Protein AF-A0A5B9YHK5-F1 (afdb_monomer_lite)

Secondary structure (DSSP, 8-state):
--HHHHHHHHHHHHHHHHHHHHTT-HHHHHHHHHHHHHHHHHHHHHHHH-TTS-GGGTHHHHHHHHHHHHHHHHHHHHHHHHHHHHHHHHHHHHHHHHHHS-TTSSTTSS----------

Radius of gyration: 30.0 Å; chains: 1; bounding box: 66×20×100 Å

Structure (mmCIF, N/CA/C/O backbone):
data_AF-A0A5B9YHK5-F1
#
_entry.id   AF-A0A5B9YHK5-F1
#
loop_
_atom_site.group_PDB
_atom_site.id
_atom_site.type_symbol
_atom_site.label_atom_id
_atom_site.label_alt_id
_atom_site.label_comp_id
_atom_site.label_asym_id
_atom_site.label_entity_id
_atom_site.label_seq_id
_atom_site.pdbx_PDB_ins_code
_atom_site.Cartn_x
_atom_site.Cartn_y
_atom_site.Cartn_z
_atom_site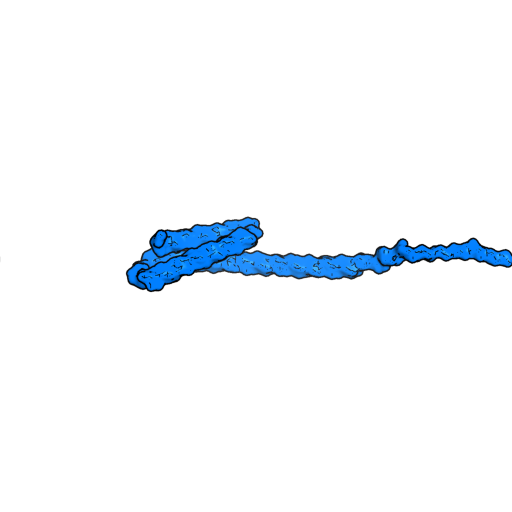.occupancy
_atom_site.B_iso_or_equiv
_atom_site.auth_seq_id
_atom_site.auth_comp_id
_atom_site.auth_asym_id
_atom_site.auth_atom_id
_atom_site.pdbx_PDB_model_num
ATOM 1 N N . MET A 1 1 ? -21.814 -5.154 11.585 1.00 61.50 1 MET A N 1
ATOM 2 C CA . MET A 1 1 ? -20.497 -5.063 12.234 1.00 61.50 1 MET A CA 1
ATOM 3 C C . MET A 1 1 ? -20.449 -3.835 13.121 1.00 61.50 1 MET A C 1
ATOM 5 O O . MET A 1 1 ? -21.083 -2.839 12.785 1.00 61.50 1 MET A O 1
ATOM 9 N N . THR A 1 2 ? -19.754 -3.914 14.251 1.00 75.12 2 THR A N 1
ATOM 10 C CA . THR A 1 2 ? -19.513 -2.770 15.145 1.00 75.12 2 THR A CA 1
ATOM 11 C C . THR A 1 2 ? -18.305 -1.951 14.675 1.00 75.12 2 THR A C 1
ATOM 13 O O . THR A 1 2 ? -17.448 -2.464 13.961 1.00 75.12 2 THR A O 1
ATOM 16 N N . LYS A 1 3 ? -18.201 -0.678 15.084 1.00 71.38 3 LYS A N 1
ATOM 17 C CA . LYS A 1 3 ? -17.067 0.208 14.742 1.00 71.38 3 LYS A CA 1
ATOM 18 C C . LYS A 1 3 ? -15.706 -0.427 15.080 1.00 71.38 3 LYS A C 1
ATOM 20 O O . LYS A 1 3 ? -14.786 -0.404 14.269 1.00 71.38 3 LYS A O 1
ATOM 25 N N . ARG A 1 4 ? -15.633 -1.124 16.219 1.00 75.44 4 ARG A N 1
ATOM 26 C CA . ARG A 1 4 ? -14.467 -1.910 16.649 1.00 75.44 4 ARG A CA 1
ATOM 27 C C . ARG A 1 4 ? -14.085 -3.028 15.675 1.00 75.44 4 ARG A C 1
ATOM 29 O O . ARG A 1 4 ? -12.901 -3.231 15.434 1.00 75.44 4 ARG A O 1
ATOM 36 N N . GL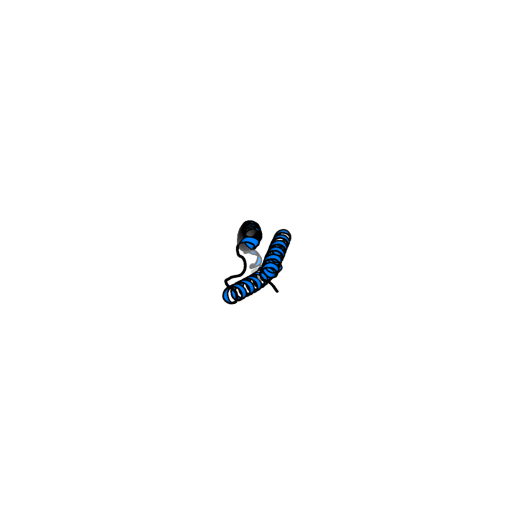U A 1 5 ? -15.055 -3.758 15.129 1.00 80.12 5 GLU A N 1
ATOM 37 C CA . GLU A 1 5 ? -14.791 -4.831 14.158 1.00 80.12 5 GLU A CA 1
ATOM 38 C C . GLU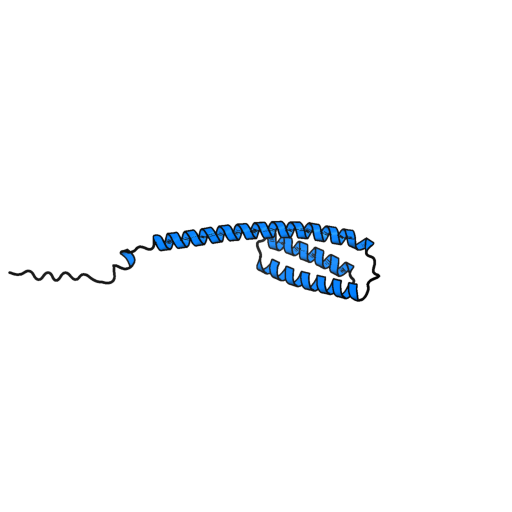 A 1 5 ? -14.183 -4.274 12.868 1.00 80.12 5 GLU A C 1
ATOM 40 O O . GLU A 1 5 ? -13.234 -4.853 12.348 1.00 80.12 5 GLU A O 1
ATOM 45 N N . TYR A 1 6 ? -14.644 -3.108 12.409 1.00 81.00 6 TYR A N 1
ATOM 46 C CA . TYR A 1 6 ? -14.048 -2.439 11.252 1.00 81.00 6 TYR A CA 1
ATOM 47 C C . TYR A 1 6 ? -12.632 -1.917 11.522 1.00 81.00 6 TYR A C 1
ATOM 49 O O . TYR A 1 6 ? -11.776 -2.009 10.649 1.00 81.00 6 TYR A O 1
ATOM 57 N N . ILE A 1 7 ? -12.344 -1.425 12.731 1.00 78.25 7 ILE A N 1
ATOM 58 C CA . ILE A 1 7 ? -10.978 -1.028 13.115 1.00 78.25 7 ILE A CA 1
ATOM 59 C C . ILE A 1 7 ? -10.041 -2.247 13.146 1.00 78.25 7 ILE A C 1
ATOM 61 O O . ILE A 1 7 ? -8.906 -2.167 12.680 1.00 78.25 7 ILE A O 1
ATOM 65 N N . ILE A 1 8 ? -10.510 -3.395 13.645 1.00 83.12 8 ILE A N 1
ATOM 66 C CA . ILE A 1 8 ? -9.739 -4.647 13.605 1.00 83.12 8 ILE A CA 1
ATOM 67 C C . ILE A 1 8 ? -9.495 -5.080 12.153 1.00 83.12 8 ILE A C 1
ATOM 69 O O . ILE A 1 8 ? -8.378 -5.481 11.818 1.00 83.12 8 ILE A O 1
ATOM 73 N N . GLU A 1 9 ? -10.499 -4.956 11.283 1.00 85.00 9 GLU A N 1
ATOM 74 C CA . GLU A 1 9 ? -10.338 -5.261 9.861 1.00 85.00 9 GLU A CA 1
ATOM 75 C C . GLU A 1 9 ? -9.342 -4.307 9.186 1.00 85.00 9 GLU A C 1
ATOM 77 O O . GLU A 1 9 ? -8.508 -4.759 8.408 1.00 85.00 9 GLU A O 1
ATOM 82 N N . LEU A 1 10 ? -9.322 -3.017 9.545 1.00 84.56 10 LEU A N 1
ATOM 83 C CA . LEU A 1 10 ? -8.300 -2.078 9.066 1.00 84.56 10 LEU A CA 1
ATOM 84 C C . LEU A 1 10 ? -6.891 -2.491 9.484 1.00 84.56 10 LEU A C 1
ATOM 86 O O . LEU A 1 10 ? -5.978 -2.460 8.661 1.00 84.56 10 LEU A O 1
ATOM 90 N N . ILE A 1 11 ? -6.699 -2.911 10.736 1.00 83.94 11 ILE A N 1
ATOM 91 C CA . ILE A 1 11 ? -5.395 -3.399 11.207 1.00 83.94 11 ILE A CA 1
ATOM 92 C C . ILE A 1 11 ? -4.981 -4.643 10.415 1.00 83.94 11 ILE A C 1
ATOM 94 O O . ILE A 1 11 ? -3.830 -4.756 9.994 1.00 83.94 11 ILE A O 1
ATOM 98 N N . ARG A 1 12 ? -5.915 -5.567 10.172 1.00 89.19 12 ARG A N 1
ATOM 99 C CA . ARG A 1 12 ? -5.673 -6.772 9.372 1.00 89.19 12 ARG A CA 1
ATOM 100 C C . ARG A 1 12 ? -5.291 -6.425 7.931 1.00 89.19 12 ARG A C 1
ATOM 102 O O . ARG A 1 12 ? -4.282 -6.930 7.448 1.00 89.19 12 ARG A O 1
ATOM 109 N N . LEU A 1 13 ? -6.038 -5.541 7.272 1.00 87.00 13 LEU A N 1
ATOM 110 C CA . LEU A 1 13 ? -5.735 -5.066 5.919 1.00 87.00 13 LEU A CA 1
ATOM 111 C C . LEU A 1 13 ? -4.370 -4.374 5.859 1.00 87.00 13 LEU A C 1
ATOM 113 O O . LEU A 1 13 ? -3.606 -4.611 4.933 1.00 87.00 13 LEU A O 1
ATOM 117 N N . THR A 1 14 ? -4.020 -3.589 6.875 1.00 84.00 14 THR A N 1
ATOM 118 C CA . THR A 1 14 ? -2.729 -2.885 6.947 1.00 84.00 14 THR A CA 1
ATOM 119 C C . THR A 1 14 ? -1.555 -3.849 7.158 1.00 84.00 14 THR A C 1
ATOM 121 O O . THR A 1 14 ? -0.465 -3.629 6.632 1.00 84.00 14 THR A O 1
ATOM 124 N N . LYS A 1 15 ? -1.767 -4.961 7.873 1.00 86.12 15 LYS A N 1
ATOM 125 C CA . LYS A 1 15 ? -0.782 -6.053 7.969 1.00 86.12 15 LYS A CA 1
ATOM 126 C C . LYS A 1 15 ? -0.615 -6.784 6.639 1.00 86.12 15 LYS A C 1
ATOM 128 O O . LYS A 1 15 ? 0.512 -7.008 6.221 1.00 86.12 15 LYS A O 1
ATOM 133 N N . LEU A 1 16 ? -1.712 -7.079 5.942 1.00 87.94 16 LEU A N 1
ATOM 134 C CA . LEU A 1 16 ? -1.657 -7.673 4.601 1.00 87.94 16 LEU A CA 1
ATOM 135 C C . LEU A 1 16 ? -0.958 -6.747 3.597 1.00 87.94 16 LEU A C 1
ATOM 137 O O . LEU A 1 16 ? -0.193 -7.213 2.764 1.00 87.94 16 LEU A O 1
ATOM 141 N N . GLN A 1 17 ? -1.157 -5.432 3.713 1.00 82.44 17 GLN A N 1
ATOM 142 C CA . GLN A 1 17 ? -0.419 -4.441 2.929 1.00 82.44 17 GLN A CA 1
ATOM 143 C C . GLN A 1 17 ? 1.088 -4.508 3.205 1.00 82.44 17 GLN A C 1
ATOM 145 O O . GLN A 1 17 ? 1.872 -4.444 2.264 1.00 82.44 17 GLN A O 1
ATOM 150 N N . ALA A 1 18 ? 1.497 -4.666 4.467 1.00 82.88 18 ALA A N 1
ATOM 151 C CA . ALA A 1 18 ? 2.905 -4.837 4.819 1.00 82.88 18 ALA A CA 1
ATOM 152 C C . ALA A 1 18 ? 3.488 -6.125 4.211 1.00 82.88 18 ALA A C 1
ATOM 154 O O . ALA A 1 18 ? 4.563 -6.089 3.622 1.00 82.88 18 ALA A O 1
ATOM 155 N N . GLU A 1 19 ? 2.757 -7.242 4.280 1.00 86.69 19 GLU A N 1
ATOM 156 C CA . GLU A 1 19 ? 3.173 -8.511 3.667 1.00 86.69 19 GLU A CA 1
ATOM 157 C C . GLU A 1 19 ? 3.273 -8.419 2.135 1.00 86.69 19 GLU A C 1
ATOM 159 O O . GLU A 1 19 ? 4.217 -8.948 1.549 1.00 86.69 19 GLU A O 1
ATOM 164 N N . ALA A 1 20 ? 2.334 -7.732 1.477 1.00 85.00 20 ALA A N 1
ATOM 165 C CA . ALA A 1 20 ? 2.377 -7.505 0.033 1.00 85.00 20 ALA A CA 1
ATOM 166 C C . ALA A 1 20 ? 3.583 -6.636 -0.367 1.00 85.00 20 ALA A C 1
ATOM 168 O O . ALA A 1 20 ? 4.246 -6.922 -1.363 1.00 85.00 20 ALA A O 1
ATOM 169 N N . LEU A 1 21 ? 3.922 -5.620 0.441 1.00 81.06 21 LEU A N 1
ATOM 170 C CA . LEU A 1 21 ? 5.143 -4.830 0.253 1.00 81.06 21 LEU A CA 1
ATOM 171 C C . LEU A 1 21 ? 6.402 -5.686 0.437 1.00 81.06 21 LEU A C 1
ATOM 173 O O . LEU A 1 21 ? 7.313 -5.587 -0.380 1.00 81.06 21 LEU A O 1
ATOM 177 N N . GLU A 1 22 ? 6.464 -6.550 1.454 1.00 82.19 22 GLU A N 1
ATOM 178 C CA . GLU A 1 22 ? 7.604 -7.460 1.662 1.00 82.19 22 GLU A CA 1
ATOM 179 C C . GLU A 1 22 ? 7.809 -8.433 0.492 1.00 82.19 22 GLU A C 1
ATOM 181 O O . GLU A 1 22 ? 8.947 -8.764 0.161 1.00 82.19 22 GLU A O 1
ATOM 186 N N . LYS A 1 23 ? 6.722 -8.869 -0.152 1.00 85.50 23 LYS A N 1
ATOM 187 C CA . LYS A 1 23 ? 6.756 -9.765 -1.320 1.00 85.50 23 LYS A CA 1
ATOM 188 C C . LYS A 1 23 ? 6.906 -9.039 -2.662 1.00 85.50 23 LYS A C 1
ATOM 190 O O . LYS A 1 23 ? 6.963 -9.701 -3.692 1.00 85.50 23 LYS A O 1
ATOM 195 N N . GLU A 1 24 ? 6.981 -7.706 -2.660 1.00 81.12 24 GLU A N 1
ATOM 196 C CA . GLU A 1 24 ? 6.989 -6.857 -3.864 1.00 81.12 24 GLU A CA 1
ATOM 197 C C . GLU A 1 24 ? 5.739 -7.043 -4.766 1.00 81.12 24 GLU A C 1
ATOM 199 O O . GLU A 1 24 ? 5.764 -6.750 -5.964 1.00 81.12 24 GLU A O 1
ATOM 204 N N . GLU A 1 25 ? 4.610 -7.488 -4.200 1.00 85.88 25 GLU A N 1
ATOM 205 C CA . GLU A 1 25 ? 3.346 -7.733 -4.912 1.00 85.88 25 GLU A CA 1
ATOM 206 C C . GLU A 1 25 ? 2.496 -6.450 -4.999 1.00 85.88 25 GLU A C 1
ATOM 208 O O . GLU A 1 25 ? 1.513 -6.245 -4.284 1.00 85.88 25 GLU A O 1
ATOM 213 N N . VAL A 1 26 ? 2.887 -5.544 -5.901 1.00 78.44 26 VAL A N 1
ATOM 214 C CA . VAL A 1 26 ? 2.293 -4.196 -6.021 1.00 78.44 26 VAL A CA 1
ATOM 215 C C . VAL A 1 26 ? 0.805 -4.218 -6.406 1.00 78.44 26 VAL A C 1
ATOM 217 O O . VAL A 1 26 ? 0.035 -3.394 -5.915 1.00 78.44 26 VAL A O 1
ATOM 220 N N . GLU A 1 27 ? 0.374 -5.145 -7.266 1.00 81.56 27 GLU A N 1
ATOM 221 C CA . GLU A 1 27 ? -1.041 -5.253 -7.664 1.00 81.56 27 GLU A CA 1
ATOM 222 C C . GLU A 1 27 ? -1.936 -5.657 -6.484 1.00 81.56 27 GLU A C 1
ATOM 224 O O . GLU A 1 27 ? -3.009 -5.080 -6.290 1.00 81.56 27 GLU A O 1
ATOM 229 N N . GLU A 1 28 ? -1.469 -6.597 -5.655 1.00 82.25 28 GLU A N 1
ATOM 230 C CA . GLU A 1 28 ? -2.175 -7.009 -4.441 1.00 82.25 28 GLU A CA 1
ATOM 231 C C . GLU A 1 28 ? -2.235 -5.854 -3.434 1.00 82.25 28 GLU A C 1
ATOM 233 O O . GLU A 1 28 ? -3.297 -5.574 -2.873 1.00 82.25 28 GLU A O 1
ATOM 238 N N . PHE A 1 29 ? -1.136 -5.112 -3.273 1.00 81.06 29 PHE A N 1
ATOM 239 C CA . PHE A 1 29 ? -1.092 -3.918 -2.430 1.00 81.06 29 PHE A CA 1
ATOM 240 C C . PHE A 1 29 ? -2.120 -2.854 -2.854 1.00 81.06 29 PHE A C 1
ATOM 242 O O . PHE A 1 29 ? -2.823 -2.309 -2.000 1.00 81.06 29 PHE A O 1
ATOM 249 N N . ILE A 1 30 ? -2.264 -2.590 -4.159 1.00 82.31 30 ILE A N 1
ATOM 250 C CA . ILE A 1 30 ? -3.264 -1.644 -4.685 1.00 82.31 30 ILE A CA 1
ATOM 251 C C . ILE A 1 30 ? -4.684 -2.133 -4.375 1.00 82.31 30 ILE A C 1
ATOM 253 O O . ILE A 1 30 ? -5.482 -1.378 -3.824 1.00 82.31 30 ILE A O 1
ATOM 257 N N . GLY A 1 31 ? -4.986 -3.409 -4.627 1.00 85.00 31 GLY A N 1
ATOM 258 C CA . GLY A 1 31 ? -6.303 -3.968 -4.304 1.00 85.00 31 GLY A CA 1
ATOM 259 C C . GLY A 1 31 ? -6.629 -3.936 -2.803 1.00 85.00 31 GLY A C 1
ATOM 260 O O . GLY A 1 31 ? -7.793 -3.834 -2.411 1.00 85.00 31 GLY A O 1
ATOM 261 N N . LEU A 1 32 ? -5.613 -4.000 -1.938 1.00 85.75 32 LEU A N 1
ATOM 262 C CA . LEU A 1 32 ? -5.773 -3.842 -0.493 1.00 85.75 32 LEU A CA 1
ATOM 263 C C . LEU A 1 32 ? -6.002 -2.381 -0.072 1.00 85.75 32 LEU A C 1
ATOM 265 O O . LEU A 1 32 ? -6.636 -2.156 0.959 1.00 85.75 32 LEU A O 1
ATOM 269 N N . LEU A 1 33 ? -5.510 -1.390 -0.825 1.00 82.75 33 LEU A N 1
ATOM 270 C CA . LEU A 1 33 ? -5.815 0.028 -0.586 1.00 82.75 33 LEU A CA 1
ATOM 271 C C . LEU A 1 33 ? -7.290 0.337 -0.852 1.00 82.75 33 LEU A C 1
ATOM 273 O O . LEU A 1 33 ? -7.918 0.999 -0.026 1.00 82.75 33 LEU A O 1
ATOM 277 N N . ASP A 1 34 ? -7.853 -0.199 -1.934 1.00 85.31 34 ASP A N 1
ATOM 278 C CA . ASP A 1 34 ? -9.266 0.002 -2.275 1.00 85.31 34 ASP A CA 1
ATOM 279 C C . ASP A 1 34 ? -10.181 -0.571 -1.182 1.00 85.31 34 ASP A C 1
ATOM 281 O O . ASP A 1 34 ? -11.029 0.128 -0.630 1.00 85.31 34 ASP A O 1
ATOM 285 N N . LYS A 1 35 ? -9.925 -1.814 -0.753 1.00 84.75 35 LYS A N 1
ATOM 286 C CA . LYS A 1 35 ? -10.678 -2.460 0.341 1.00 84.75 35 LYS A CA 1
ATOM 287 C C . LYS A 1 35 ? -10.590 -1.690 1.655 1.00 84.75 35 LYS A C 1
ATOM 289 O O . LYS A 1 35 ? -11.541 -1.629 2.428 1.00 84.75 35 LYS A O 1
ATOM 294 N N . ARG A 1 36 ? -9.427 -1.113 1.940 1.00 83.81 36 ARG A N 1
ATOM 295 C CA . ARG A 1 36 ? -9.218 -0.298 3.135 1.00 83.81 36 ARG A CA 1
ATOM 296 C C . ARG A 1 36 ? -10.022 1.003 3.068 1.00 83.81 36 ARG A C 1
ATOM 298 O O . ARG A 1 36 ? -10.574 1.415 4.088 1.00 83.81 36 ARG A O 1
ATOM 305 N N . GLN A 1 37 ? -10.094 1.632 1.897 1.00 82.25 37 GLN A N 1
ATOM 306 C CA . GLN A 1 37 ? -10.899 2.830 1.673 1.00 82.25 37 GLN A CA 1
ATOM 307 C C . GLN A 1 37 ? -12.393 2.541 1.885 1.00 82.25 37 GLN A C 1
ATOM 309 O O . GLN A 1 37 ? -13.050 3.279 2.616 1.00 82.25 37 GLN A O 1
ATOM 314 N N . GLU A 1 38 ? -12.898 1.416 1.372 1.00 86.31 38 GLU A N 1
ATOM 315 C CA . GLU A 1 38 ? -14.282 0.974 1.608 1.00 86.31 38 GLU A CA 1
ATOM 316 C C . GLU A 1 38 ? -14.591 0.819 3.108 1.00 86.31 38 GLU A C 1
ATOM 318 O O . GLU A 1 38 ? -15.618 1.284 3.603 1.00 86.31 38 GLU A O 1
ATOM 323 N N . VAL A 1 39 ? -13.682 0.204 3.873 1.00 83.75 39 VAL A N 1
ATOM 324 C CA . VAL A 1 39 ? -13.861 0.036 5.324 1.00 83.75 39 VAL A CA 1
ATOM 325 C C . VAL A 1 39 ? -13.849 1.381 6.061 1.00 83.75 39 VAL A C 1
ATOM 327 O O . VAL A 1 39 ? -14.629 1.570 6.997 1.00 83.75 39 VAL A O 1
ATOM 330 N N . LEU A 1 40 ? -13.013 2.336 5.644 1.00 79.88 40 LEU A N 1
ATOM 331 C CA . LEU A 1 40 ? -12.997 3.687 6.218 1.00 79.88 40 LEU A CA 1
ATOM 332 C C . LEU A 1 40 ? -14.314 4.431 5.968 1.00 79.88 40 LEU A C 1
ATOM 334 O O . LEU A 1 40 ? -14.839 5.058 6.888 1.00 79.88 40 LEU A O 1
ATOM 338 N N . GLU A 1 41 ? -14.879 4.314 4.768 1.00 83.38 41 GLU A N 1
ATOM 339 C CA . GLU A 1 41 ? -16.176 4.909 4.425 1.00 83.38 41 GLU A CA 1
ATOM 340 C C . GLU A 1 41 ? -17.314 4.310 5.263 1.00 83.38 41 GLU A C 1
ATOM 342 O O . GLU A 1 41 ? -18.191 5.035 5.744 1.00 83.38 41 GLU A O 1
ATOM 347 N N . LEU A 1 42 ? -17.268 3.001 5.532 1.00 82.69 42 LEU A N 1
ATOM 348 C CA . LEU A 1 42 ? -18.222 2.331 6.419 1.00 82.69 42 LEU A CA 1
ATOM 349 C C . LEU A 1 42 ? -18.097 2.811 7.873 1.00 82.69 42 LEU A C 1
ATOM 351 O O . LEU A 1 42 ? -19.114 3.027 8.536 1.00 82.69 42 LEU A O 1
ATOM 355 N N . ILE A 1 43 ? -16.873 3.022 8.369 1.00 78.75 43 ILE A N 1
ATOM 356 C CA . ILE A 1 43 ? -16.635 3.598 9.703 1.00 78.75 43 ILE A CA 1
ATOM 357 C C . ILE A 1 43 ? -17.159 5.033 9.777 1.00 78.75 43 ILE A C 1
ATOM 359 O O . ILE A 1 43 ? -17.799 5.393 10.765 1.00 78.75 43 ILE A O 1
ATOM 363 N N . GLN A 1 44 ? -16.909 5.843 8.748 1.00 77.44 44 GLN A N 1
ATOM 364 C CA . GLN A 1 44 ? -17.380 7.223 8.690 1.00 77.44 44 GLN A CA 1
ATOM 365 C C . GLN A 1 44 ? -18.910 7.287 8.675 1.00 77.44 44 GLN A C 1
ATOM 367 O O . GLN A 1 44 ? -19.502 7.996 9.486 1.00 77.44 44 GLN A O 1
ATOM 372 N N . THR A 1 45 ? -19.553 6.462 7.850 1.00 82.31 45 THR A N 1
ATOM 373 C CA . THR A 1 45 ? -21.017 6.358 7.795 1.00 82.31 45 THR A CA 1
ATOM 374 C C . THR A 1 45 ? -21.602 5.940 9.149 1.00 82.31 45 THR A C 1
ATOM 376 O O . THR A 1 45 ? -22.611 6.482 9.597 1.00 82.31 45 THR A O 1
ATOM 379 N N . LEU A 1 46 ? -20.959 4.998 9.848 1.00 75.50 46 LEU A N 1
ATOM 380 C CA . LEU A 1 46 ? -21.372 4.598 11.196 1.00 75.50 46 LEU A CA 1
ATOM 381 C C . LEU A 1 46 ? -21.189 5.709 12.232 1.00 75.50 46 LEU A C 1
ATOM 383 O O . LEU A 1 46 ? -22.007 5.826 13.144 1.00 75.50 46 LEU A O 1
ATOM 387 N N . HIS A 1 47 ? -20.135 6.512 12.106 1.00 72.56 47 HIS A N 1
ATOM 388 C CA . HIS A 1 47 ? -19.885 7.647 12.988 1.00 72.56 47 HIS A CA 1
ATOM 389 C C . HIS A 1 47 ? -20.924 8.761 12.791 1.00 72.56 47 HIS A C 1
ATOM 391 O O . HIS A 1 47 ? -21.420 9.306 13.774 1.00 72.56 47 HIS A O 1
ATOM 397 N N . GLU A 1 48 ? -21.318 9.033 11.545 1.00 76.06 48 GLU A N 1
ATOM 398 C CA . GLU A 1 48 ? -22.395 9.975 11.211 1.00 76.06 48 GLU A CA 1
ATOM 399 C C . GLU A 1 48 ? -23.763 9.509 11.739 1.00 76.06 48 GLU A C 1
ATOM 401 O O . GLU A 1 48 ? -24.571 10.327 12.177 1.00 76.06 48 GLU A O 1
ATOM 406 N N . GLN A 1 49 ? -24.020 8.196 11.746 1.00 75.75 49 GLN A N 1
ATOM 407 C CA . GLN A 1 49 ? -25.267 7.618 12.263 1.00 75.75 49 GLN A CA 1
ATOM 408 C C . GLN A 1 49 ? -25.314 7.531 13.798 1.00 75.75 49 GLN A C 1
ATOM 410 O O . GLN A 1 49 ? -26.395 7.629 14.378 1.00 75.75 49 GLN A O 1
ATOM 415 N N . TYR A 1 50 ? -24.167 7.343 14.461 1.00 69.25 50 TYR A N 1
ATOM 416 C CA . TYR A 1 50 ? -24.079 7.126 15.910 1.00 69.25 50 TYR A CA 1
ATOM 417 C C . TYR A 1 50 ? -22.901 7.897 16.543 1.00 69.25 50 TYR A C 1
ATOM 419 O O . TYR A 1 50 ? -21.890 7.289 16.926 1.00 69.25 50 TYR A O 1
ATOM 427 N N . PRO A 1 51 ? -23.033 9.228 16.713 1.00 66.56 51 PRO A N 1
ATOM 428 C CA . PRO A 1 51 ? -21.945 10.094 17.174 1.00 66.56 51 PRO A CA 1
ATOM 429 C C . PRO A 1 51 ? -21.496 9.837 18.624 1.00 66.56 51 PRO A C 1
ATOM 431 O O . PRO A 1 51 ? -20.349 10.107 18.957 1.00 66.56 51 PRO A O 1
ATOM 434 N N . GLU A 1 52 ? -22.342 9.261 19.490 1.00 59.62 52 GLU A N 1
ATOM 435 C CA . GLU A 1 52 ? -22.036 9.089 20.927 1.00 59.62 52 GLU A CA 1
ATOM 436 C C . GLU A 1 52 ? -21.270 7.797 21.299 1.00 59.62 52 GLU A C 1
ATOM 438 O O . GLU A 1 52 ? -21.104 7.467 22.478 1.00 59.62 52 GLU A O 1
ATOM 443 N N . SER A 1 53 ? -20.778 7.019 20.330 1.00 58.75 53 SER A N 1
ATOM 444 C CA . SER A 1 53 ? -20.134 5.731 20.632 1.00 58.75 53 SER A CA 1
ATOM 445 C C . SER A 1 53 ? -18.633 5.850 20.967 1.00 58.75 53 SER A C 1
ATOM 447 O O . SER A 1 53 ? -17.768 5.780 20.104 1.00 58.75 53 SER A O 1
ATOM 449 N N . ARG A 1 54 ? -18.347 5.986 22.272 1.00 57.81 54 ARG A N 1
ATOM 450 C CA . ARG A 1 54 ? -17.117 5.575 22.998 1.00 57.81 54 ARG A CA 1
ATOM 451 C C . ARG A 1 54 ? -15.772 5.786 22.272 1.00 57.81 54 ARG A C 1
ATOM 453 O O . ARG A 1 54 ? -15.115 4.829 21.875 1.00 57.81 54 ARG A O 1
ATOM 460 N N . GLU A 1 55 ? -15.299 7.028 22.253 1.00 56.19 55 GLU A N 1
ATOM 461 C CA . GLU A 1 55 ? -13.985 7.415 21.707 1.00 56.19 55 GLU A CA 1
ATOM 462 C C . GLU A 1 55 ? -12.779 6.826 22.471 1.00 56.19 55 GLU A C 1
ATOM 464 O O . GLU A 1 55 ? -11.759 6.501 21.872 1.00 56.19 55 GLU A O 1
ATOM 469 N N . GLN A 1 56 ? -12.889 6.609 23.786 1.00 51.53 56 GLN A N 1
ATOM 470 C CA . GLN A 1 56 ? -11.724 6.282 24.628 1.00 51.53 56 GLN A CA 1
ATOM 471 C C . GLN A 1 56 ? -11.145 4.872 24.439 1.00 51.53 56 GLN A C 1
ATOM 473 O O . GLN A 1 56 ? -9.990 4.641 24.775 1.00 51.53 56 GLN A O 1
ATOM 478 N N . HIS A 1 57 ? -11.918 3.905 23.936 1.00 53.34 57 HIS A N 1
ATOM 479 C CA . HIS A 1 57 ? -11.433 2.522 23.779 1.00 53.34 57 HIS A CA 1
ATOM 480 C C . HIS A 1 57 ? -10.854 2.243 22.384 1.00 53.34 57 HIS A C 1
ATOM 482 O O . HIS A 1 57 ? -10.347 1.154 22.129 1.00 53.34 57 HIS A O 1
ATOM 488 N N . GLU A 1 58 ? -10.948 3.214 21.476 1.00 63.06 58 GLU A N 1
ATOM 489 C CA . GLU A 1 58 ? -10.517 3.085 20.083 1.00 63.06 58 GLU A CA 1
ATOM 490 C C . GLU A 1 58 ? -9.196 3.822 19.812 1.00 63.06 58 GLU A C 1
ATOM 492 O O . GLU A 1 58 ? -8.522 3.507 18.833 1.00 63.06 58 GLU A O 1
ATOM 497 N N . GLU A 1 59 ? -8.779 4.747 20.687 1.00 67.50 59 GLU A N 1
ATOM 498 C CA . GLU A 1 59 ? -7.546 5.534 20.524 1.00 67.50 59 GLU A CA 1
ATOM 499 C C . GLU A 1 59 ? -6.283 4.673 20.413 1.00 67.50 59 GLU A C 1
ATOM 501 O O . GLU A 1 59 ? -5.429 4.949 19.571 1.00 67.50 59 GLU A O 1
ATOM 506 N N . GLU A 1 60 ? -6.159 3.612 21.215 1.00 72.69 60 GLU A N 1
ATOM 507 C CA . GLU A 1 60 ? -5.000 2.710 21.160 1.00 72.69 60 GLU A CA 1
ATOM 508 C C . GLU A 1 60 ? -4.902 1.999 19.803 1.00 72.69 60 GLU A C 1
ATOM 510 O O . GLU A 1 60 ? -3.837 1.980 19.185 1.00 72.69 60 GLU A O 1
ATOM 515 N N . LEU A 1 61 ? -6.029 1.491 19.296 1.00 68.69 61 LEU A N 1
ATOM 516 C CA . LEU A 1 61 ? -6.100 0.807 18.002 1.00 68.69 61 LEU A CA 1
ATOM 517 C C . LEU A 1 61 ? -5.858 1.772 16.836 1.00 68.69 61 LEU A C 1
ATOM 519 O O . LEU A 1 61 ? -5.194 1.424 15.862 1.00 68.69 61 LEU A O 1
ATOM 523 N N . ILE A 1 62 ? -6.358 3.004 16.941 1.00 75.62 62 ILE A N 1
ATOM 524 C CA . ILE A 1 62 ? -6.107 4.058 15.953 1.00 75.62 62 ILE A CA 1
ATOM 525 C C . ILE A 1 62 ? -4.623 4.442 15.942 1.00 75.62 62 ILE A C 1
ATOM 527 O O . ILE A 1 62 ? -4.051 4.662 14.874 1.00 75.62 62 ILE A O 1
ATOM 531 N N . ASN A 1 63 ? -3.983 4.524 17.109 1.00 77.50 63 ASN A N 1
ATOM 532 C CA . ASN A 1 63 ? -2.558 4.824 17.203 1.00 77.50 63 ASN A CA 1
ATOM 533 C C . ASN A 1 63 ? -1.699 3.690 16.627 1.00 77.50 63 ASN A C 1
ATOM 535 O O . ASN A 1 63 ? -0.744 3.971 15.901 1.00 77.50 63 ASN A O 1
ATOM 539 N N . GLU A 1 64 ? -2.059 2.428 16.881 1.00 77.94 64 GLU A N 1
ATOM 540 C CA . GLU A 1 64 ? -1.406 1.270 16.260 1.00 77.94 64 GLU A CA 1
ATOM 541 C C . GLU A 1 64 ? -1.545 1.305 14.730 1.00 77.94 6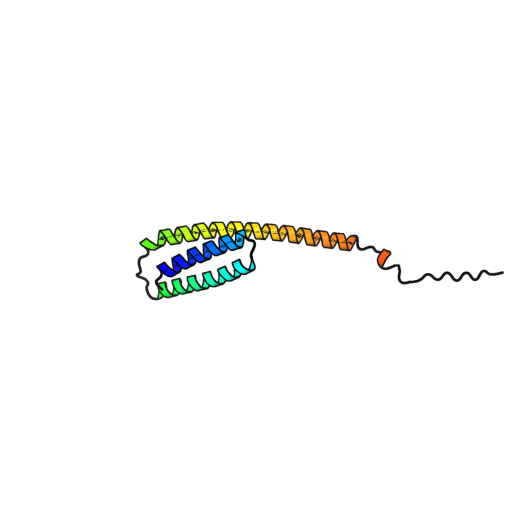4 GLU A C 1
ATOM 543 O O . GLU A 1 64 ? -0.550 1.162 14.015 1.00 77.94 64 GLU A O 1
ATOM 548 N N . LEU A 1 65 ? -2.750 1.583 14.224 1.00 77.25 65 LEU A N 1
ATOM 549 C CA . LEU A 1 65 ? -3.017 1.709 12.791 1.00 77.25 65 LEU A CA 1
ATOM 550 C C . LEU A 1 65 ? -2.174 2.822 12.151 1.00 77.25 65 LEU A C 1
ATOM 552 O O . LEU A 1 65 ? -1.504 2.589 11.150 1.00 77.25 65 LEU A O 1
ATOM 556 N N . LYS A 1 66 ? -2.135 4.014 12.761 1.00 78.69 66 LYS A N 1
ATOM 557 C CA . LYS A 1 66 ? -1.319 5.143 12.277 1.00 78.69 66 LYS A CA 1
ATOM 558 C C . LYS A 1 66 ? 0.170 4.803 12.228 1.00 78.69 66 LYS A C 1
ATOM 560 O O . LYS A 1 66 ? 0.864 5.213 11.299 1.00 78.69 66 LYS A O 1
ATOM 565 N N . ALA A 1 67 ? 0.672 4.078 13.227 1.00 81.56 67 ALA A N 1
ATOM 566 C CA . ALA A 1 67 ? 2.071 3.675 13.274 1.00 81.56 67 ALA A CA 1
ATOM 567 C C . ALA A 1 67 ? 2.410 2.645 12.184 1.00 81.56 67 ALA A C 1
ATOM 569 O O . ALA A 1 67 ? 3.468 2.748 11.561 1.00 81.56 67 ALA A O 1
ATOM 570 N N . LEU A 1 68 ? 1.525 1.673 11.942 1.00 80.62 68 LEU A N 1
ATOM 571 C CA . LEU A 1 68 ? 1.674 0.701 10.855 1.00 80.62 68 LEU A CA 1
ATOM 572 C C . LEU A 1 68 ? 1.616 1.381 9.481 1.00 80.62 68 LEU A C 1
ATOM 574 O O . LEU A 1 68 ? 2.480 1.140 8.643 1.00 80.62 68 LEU A O 1
ATOM 578 N N . ASP A 1 69 ? 0.683 2.308 9.287 1.00 79.50 69 ASP A N 1
ATOM 579 C CA . ASP A 1 69 ? 0.551 3.076 8.047 1.00 79.50 69 ASP A CA 1
ATOM 580 C C . ASP A 1 69 ? 1.776 3.900 7.714 1.00 79.50 69 ASP A C 1
ATOM 582 O O . ASP A 1 69 ? 2.222 3.925 6.567 1.00 79.50 69 ASP A O 1
ATOM 586 N N . ALA A 1 70 ? 2.326 4.583 8.717 1.00 82.06 70 ALA A N 1
ATOM 587 C CA . ALA A 1 70 ? 3.525 5.379 8.533 1.00 82.06 70 ALA A CA 1
ATOM 588 C C . ALA A 1 70 ? 4.688 4.505 8.041 1.00 82.06 70 ALA A C 1
ATOM 590 O O . ALA A 1 70 ? 5.414 4.909 7.135 1.00 82.06 70 ALA A O 1
ATOM 591 N N . LYS A 1 71 ? 4.833 3.291 8.587 1.00 84.31 71 LYS A N 1
ATOM 592 C CA . LYS A 1 71 ? 5.853 2.330 8.144 1.00 84.31 71 LYS A CA 1
ATOM 593 C C . LYS A 1 71 ? 5.602 1.847 6.719 1.00 84.31 71 LYS A C 1
ATOM 595 O O . LYS A 1 71 ? 6.513 1.920 5.900 1.00 84.31 71 LYS A O 1
ATOM 600 N N . ASN A 1 72 ? 4.375 1.426 6.410 1.00 79.06 72 ASN A N 1
ATOM 601 C CA . ASN A 1 72 ? 4.012 0.960 5.070 1.00 79.06 72 ASN A CA 1
ATOM 602 C C . ASN A 1 72 ? 4.248 2.046 4.018 1.00 79.06 72 ASN A C 1
ATOM 604 O O . ASN A 1 72 ? 4.769 1.770 2.942 1.00 79.06 72 ASN A O 1
ATOM 608 N N . ARG A 1 73 ? 3.923 3.301 4.343 1.00 82.81 73 ARG A N 1
ATOM 609 C CA . ARG A 1 73 ? 4.166 4.439 3.457 1.00 82.81 73 ARG A CA 1
ATOM 610 C C . ARG A 1 73 ? 5.653 4.654 3.183 1.00 82.81 73 ARG A C 1
ATOM 612 O O . ARG A 1 73 ? 6.017 4.872 2.033 1.00 82.81 73 ARG A O 1
ATOM 619 N N . ILE A 1 74 ? 6.497 4.588 4.213 1.00 87.19 74 ILE A N 1
ATOM 620 C CA . ILE A 1 74 ? 7.950 4.748 4.061 1.00 87.19 74 ILE A CA 1
ATOM 621 C C . ILE A 1 74 ? 8.525 3.639 3.170 1.00 87.19 74 ILE A C 1
ATOM 623 O O . ILE A 1 74 ? 9.302 3.930 2.261 1.00 87.19 74 ILE A O 1
ATOM 627 N N . GLU A 1 75 ? 8.133 2.381 3.391 1.00 81.06 75 GLU A N 1
ATOM 628 C CA . GLU A 1 75 ? 8.606 1.265 2.560 1.00 81.06 75 GLU A CA 1
ATOM 629 C C . GLU A 1 75 ? 8.090 1.360 1.121 1.00 81.06 75 GLU A C 1
ATOM 631 O O . GLU A 1 75 ? 8.858 1.159 0.180 1.00 81.06 75 GLU A O 1
ATOM 636 N N . PHE A 1 76 ? 6.831 1.757 0.921 1.00 78.38 76 PHE A N 1
ATOM 637 C CA . PHE A 1 76 ? 6.293 1.996 -0.415 1.00 78.38 76 PHE A CA 1
ATOM 638 C C . PHE A 1 76 ? 7.051 3.112 -1.151 1.00 78.38 76 PHE A C 1
ATOM 640 O O . PHE A 1 76 ? 7.442 2.937 -2.305 1.00 78.38 76 PHE A O 1
ATOM 647 N N . GLU A 1 77 ? 7.313 4.247 -0.494 1.00 85.06 77 GLU A N 1
ATOM 648 C CA . GLU A 1 77 ? 8.087 5.351 -1.079 1.00 85.06 77 GLU A CA 1
ATOM 649 C C . GLU A 1 77 ? 9.510 4.902 -1.451 1.00 85.06 77 GLU A C 1
ATOM 651 O O . GLU A 1 77 ? 10.001 5.216 -2.538 1.00 85.06 77 GLU A O 1
ATOM 656 N N . ARG A 1 78 ? 10.152 4.092 -0.601 1.00 87.31 78 ARG A N 1
ATOM 657 C CA . ARG A 1 78 ? 11.469 3.507 -0.879 1.00 87.31 78 ARG A CA 1
ATOM 658 C C . ARG A 1 78 ? 11.446 2.581 -2.098 1.00 87.31 78 ARG A C 1
ATOM 660 O O . ARG A 1 78 ? 12.323 2.690 -2.958 1.00 87.31 78 ARG A O 1
ATOM 667 N N . GLN A 1 79 ? 10.472 1.677 -2.187 1.00 81.69 79 GLN A N 1
ATOM 668 C CA . GLN A 1 79 ? 10.322 0.780 -3.337 1.00 81.69 79 GLN A CA 1
ATOM 669 C C . GLN A 1 79 ? 10.035 1.563 -4.623 1.00 81.69 79 GLN A C 1
ATOM 671 O O . GLN A 1 79 ? 10.608 1.272 -5.673 1.00 81.69 79 GLN A O 1
ATOM 676 N N . PHE A 1 80 ? 9.209 2.604 -4.539 1.00 81.19 80 PHE A N 1
ATOM 677 C CA . PHE A 1 80 ? 8.889 3.467 -5.668 1.00 81.19 80 PHE A CA 1
ATOM 678 C C . PHE A 1 80 ? 10.118 4.203 -6.217 1.00 81.19 80 PHE A C 1
ATOM 680 O O . PHE A 1 80 ? 10.327 4.230 -7.433 1.00 81.19 80 PHE A O 1
ATOM 687 N N . GLU A 1 81 ? 10.967 4.756 -5.346 1.00 84.75 81 GLU A N 1
ATOM 688 C CA . GLU A 1 81 ? 12.230 5.373 -5.771 1.00 84.75 81 GLU A CA 1
ATOM 689 C C . GLU A 1 81 ? 13.187 4.347 -6.394 1.00 84.75 81 GLU A C 1
ATOM 691 O O . GLU A 1 81 ? 13.746 4.601 -7.463 1.00 84.75 81 GLU A O 1
ATOM 696 N N . ALA A 1 82 ? 13.291 3.141 -5.827 1.00 84.62 82 ALA A N 1
ATOM 697 C CA . ALA A 1 82 ? 14.099 2.072 -6.417 1.00 84.62 82 ALA A CA 1
ATOM 698 C C . ALA A 1 82 ? 13.613 1.675 -7.827 1.00 84.62 82 ALA A C 1
ATOM 700 O O . ALA A 1 82 ? 14.418 1.449 -8.734 1.00 84.62 82 ALA A O 1
ATOM 701 N N . VAL A 1 83 ? 12.295 1.623 -8.051 1.00 81.25 83 VAL A N 1
ATOM 702 C CA . VAL A 1 83 ? 11.720 1.363 -9.381 1.00 81.25 83 VAL A CA 1
ATOM 703 C C . VAL A 1 83 ? 12.027 2.507 -10.350 1.00 81.25 83 VAL A C 1
ATOM 705 O O . VAL A 1 83 ? 12.383 2.241 -11.500 1.00 81.25 83 VAL A O 1
ATOM 708 N N . LYS A 1 84 ? 11.952 3.774 -9.919 1.00 85.00 84 LYS A N 1
ATOM 709 C CA . LYS A 1 84 ? 12.328 4.922 -10.767 1.00 85.00 84 LYS A CA 1
ATOM 710 C C . LYS A 1 84 ? 13.782 4.858 -11.215 1.00 85.00 84 LYS A C 1
ATOM 712 O O . LYS A 1 84 ? 14.060 5.128 -12.387 1.00 85.00 84 LYS A O 1
ATOM 717 N N . GLU A 1 85 ? 14.695 4.514 -10.311 1.00 87.06 85 GLU A N 1
ATOM 718 C CA . GLU A 1 85 ? 16.113 4.369 -10.639 1.00 87.06 85 GLU A CA 1
ATOM 719 C C . GLU A 1 85 ? 16.328 3.264 -11.675 1.00 87.06 85 GLU A C 1
ATOM 721 O O . GLU A 1 85 ? 16.889 3.538 -12.739 1.00 87.06 85 GLU A O 1
ATOM 726 N N . LYS A 1 86 ? 15.761 2.070 -11.455 1.00 82.25 86 LYS A N 1
ATOM 727 C CA . LYS A 1 86 ? 15.796 0.970 -12.437 1.00 82.25 86 LYS A CA 1
ATOM 728 C C . LYS A 1 86 ? 15.244 1.402 -13.802 1.00 82.25 86 LYS A C 1
ATOM 730 O O . LYS A 1 86 ? 15.816 1.097 -14.847 1.00 82.25 86 LYS A O 1
ATOM 735 N N . LEU A 1 87 ? 14.149 2.160 -13.827 1.00 82.38 87 LEU A N 1
ATOM 736 C CA . LEU A 1 87 ? 13.531 2.633 -15.069 1.00 82.38 87 LEU A CA 1
ATOM 737 C C . LEU A 1 87 ? 14.428 3.647 -15.799 1.00 82.38 87 LEU A C 1
ATOM 739 O O . LEU A 1 87 ? 14.519 3.637 -17.031 1.00 82.38 87 LEU A O 1
ATOM 743 N N . ARG A 1 88 ? 15.136 4.502 -15.051 1.00 84.62 88 ARG A N 1
ATOM 744 C CA . ARG A 1 88 ? 16.146 5.417 -15.596 1.00 84.62 88 ARG A CA 1
ATOM 745 C C . ARG A 1 88 ? 17.323 4.651 -16.199 1.00 84.62 88 ARG A C 1
ATOM 747 O O . ARG A 1 88 ? 17.757 5.011 -17.293 1.00 84.62 88 ARG A O 1
ATOM 754 N N . GLU A 1 89 ? 17.803 3.602 -15.539 1.00 85.81 89 GLU A N 1
ATOM 755 C CA . GLU A 1 89 ? 18.868 2.732 -16.054 1.00 85.81 89 GLU A CA 1
ATOM 756 C C . GLU A 1 89 ? 18.452 2.031 -17.349 1.00 85.81 89 GLU A C 1
ATOM 758 O O . GLU A 1 89 ? 19.174 2.108 -18.342 1.00 85.81 89 GLU A O 1
ATOM 763 N N . VAL A 1 90 ? 17.248 1.450 -17.401 1.00 83.06 90 VAL A N 1
ATOM 764 C CA . VAL A 1 90 ? 16.713 0.811 -18.617 1.00 83.06 90 VAL A CA 1
ATOM 765 C C . VAL A 1 90 ? 16.613 1.807 -19.774 1.00 83.06 90 VAL A C 1
ATOM 767 O O . VAL A 1 90 ? 16.967 1.480 -20.907 1.00 83.06 90 VAL A O 1
ATOM 770 N N . ARG A 1 91 ? 16.174 3.048 -19.521 1.00 81.50 91 ARG A N 1
ATOM 771 C CA . ARG A 1 91 ? 16.150 4.098 -20.557 1.00 81.50 91 ARG A CA 1
ATOM 772 C C . ARG A 1 91 ? 17.552 4.429 -21.067 1.00 81.50 91 ARG A C 1
ATOM 774 O O . ARG A 1 91 ? 17.725 4.607 -22.270 1.00 81.50 91 ARG A O 1
ATOM 781 N N . GLN A 1 92 ? 18.544 4.497 -20.180 1.00 83.25 92 GLN A N 1
ATOM 782 C CA . GLN A 1 92 ? 19.937 4.721 -20.573 1.00 83.25 92 GLN A CA 1
ATOM 783 C C . GLN A 1 92 ? 20.508 3.537 -21.358 1.00 83.25 92 GLN A C 1
ATOM 785 O O . GLN A 1 92 ? 21.210 3.759 -22.341 1.00 83.25 92 GLN A O 1
ATOM 790 N N . MET A 1 93 ? 20.191 2.299 -20.969 1.00 80.31 93 MET A N 1
ATOM 791 C CA . MET A 1 93 ? 20.570 1.099 -21.716 1.00 80.31 93 MET A CA 1
ATOM 792 C C . MET A 1 93 ? 19.966 1.104 -23.117 1.00 80.31 93 MET A C 1
ATOM 794 O O . MET A 1 93 ? 20.715 0.985 -24.077 1.00 80.31 93 MET A O 1
ATOM 798 N N . LYS A 1 94 ? 18.661 1.372 -23.259 1.00 79.06 94 LYS A N 1
ATOM 799 C CA . LYS A 1 94 ? 18.016 1.504 -24.575 1.00 79.06 94 LYS A CA 1
ATOM 800 C C . LYS A 1 94 ? 18.630 2.612 -25.429 1.00 79.06 94 LYS A C 1
ATOM 802 O O . LYS A 1 94 ? 18.817 2.428 -26.625 1.00 79.06 94 LYS A O 1
ATOM 807 N N . ALA A 1 95 ? 18.959 3.759 -24.831 1.00 78.31 95 ALA A N 1
ATOM 808 C CA . ALA A 1 95 ? 19.634 4.841 -25.545 1.00 78.31 95 ALA A CA 1
ATOM 809 C C . ALA A 1 95 ? 21.036 4.422 -26.017 1.00 78.31 95 ALA A C 1
ATOM 811 O O . ALA A 1 95 ? 21.415 4.715 -27.146 1.00 78.31 95 ALA A O 1
ATOM 812 N N . ARG A 1 96 ? 21.792 3.692 -25.184 1.00 74.25 96 ARG A N 1
ATOM 813 C CA . AR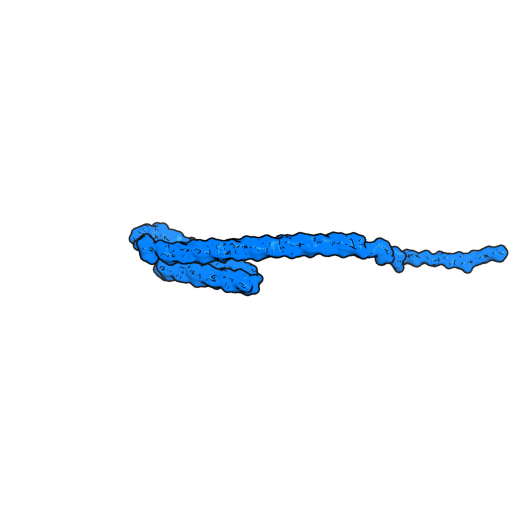G A 1 96 ? 23.085 3.113 -25.576 1.00 74.25 96 ARG A CA 1
ATOM 814 C C . ARG A 1 96 ? 22.915 2.087 -26.691 1.00 74.25 96 ARG A C 1
ATOM 816 O O . ARG A 1 96 ? 23.612 2.193 -27.689 1.00 74.25 96 ARG A O 1
ATOM 823 N N . GLU A 1 97 ? 21.989 1.144 -26.562 1.00 75.25 97 GLU A N 1
ATOM 824 C CA . GLU A 1 97 ? 21.685 0.152 -27.599 1.00 75.25 97 GLU A CA 1
ATOM 825 C C . GLU A 1 97 ? 21.312 0.817 -28.926 1.00 75.25 97 GLU A C 1
ATOM 827 O O . GLU A 1 97 ? 21.835 0.414 -29.954 1.00 75.25 97 GLU A O 1
ATOM 832 N N . ALA A 1 98 ? 20.511 1.886 -28.915 1.00 69.56 98 ALA A N 1
ATOM 833 C CA . ALA A 1 98 ? 20.197 2.662 -30.117 1.00 69.56 98 ALA A CA 1
ATOM 834 C C . ALA A 1 98 ? 21.420 3.393 -30.709 1.00 69.56 98 ALA A C 1
ATOM 836 O O . ALA A 1 98 ? 21.506 3.588 -31.918 1.00 69.56 98 ALA A O 1
ATOM 837 N N . CYS A 1 99 ? 22.388 3.801 -29.883 1.00 65.75 99 CYS A N 1
ATOM 838 C CA . CYS A 1 99 ? 23.649 4.376 -30.361 1.00 65.75 99 CYS A CA 1
ATOM 839 C C . CYS A 1 99 ? 24.629 3.321 -30.902 1.00 65.75 99 CYS A C 1
ATOM 841 O O . CYS A 1 99 ? 25.478 3.656 -31.726 1.00 65.75 99 CYS A O 1
ATOM 843 N N . TYR A 1 100 ? 24.532 2.071 -30.438 1.00 61.38 100 TYR A N 1
ATOM 844 C CA . TYR A 1 100 ? 25.366 0.948 -30.879 1.00 61.38 100 TYR A CA 1
ATOM 845 C C . TYR A 1 100 ? 24.688 0.060 -31.934 1.00 61.38 100 TYR A C 1
ATOM 847 O O . TYR A 1 100 ? 25.374 -0.761 -32.544 1.00 61.38 100 TYR A O 1
ATOM 855 N N . SER A 1 101 ? 23.385 0.232 -32.197 1.00 58.88 101 SER A N 1
ATOM 856 C CA . SER A 1 101 ? 22.713 -0.349 -33.358 1.00 58.88 101 SER A CA 1
ATOM 857 C C . SER A 1 101 ? 23.339 0.261 -34.606 1.00 58.88 101 SER A C 1
ATOM 859 O O . SER A 1 101 ? 23.225 1.451 -34.895 1.00 58.88 101 SER A O 1
ATOM 861 N N . ASN A 1 102 ? 24.123 -0.579 -35.252 1.00 56.78 102 ASN A N 1
ATOM 862 C CA . ASN A 1 102 ? 25.205 -0.254 -36.148 1.00 56.78 102 ASN A CA 1
ATOM 863 C C . ASN A 1 102 ? 24.712 0.399 -37.461 1.00 56.78 102 ASN A C 1
ATOM 865 O O . ASN A 1 102 ? 23.861 -0.185 -38.131 1.00 56.78 102 ASN A O 1
ATOM 869 N N . PRO A 1 103 ? 25.290 1.527 -37.924 1.00 57.00 103 PRO A N 1
ATOM 870 C CA . PRO A 1 103 ? 25.021 2.073 -39.263 1.00 57.00 103 PRO A CA 1
ATOM 871 C C . PRO A 1 103 ? 25.348 1.089 -40.399 1.00 57.00 103 PRO A C 1
ATOM 873 O O . PRO A 1 103 ? 24.833 1.225 -41.507 1.00 57.00 103 PRO A O 1
ATOM 876 N N . TYR A 1 104 ? 26.200 0.092 -40.135 1.00 54.62 104 TYR A N 1
ATOM 877 C CA . TYR A 1 104 ? 26.586 -0.923 -41.113 1.00 54.62 104 TYR A CA 1
ATOM 878 C C . TYR A 1 104 ? 25.600 -2.098 -41.236 1.00 54.62 104 TYR A C 1
ATOM 880 O O . TYR A 1 104 ? 25.745 -2.872 -42.181 1.00 54.62 104 TYR A O 1
ATOM 888 N N . ASP A 1 105 ? 24.589 -2.227 -40.364 1.00 52.62 105 ASP A N 1
ATOM 889 C CA . ASP A 1 105 ? 23.524 -3.234 -40.553 1.00 52.62 105 ASP A CA 1
ATOM 890 C C . ASP A 1 105 ? 22.492 -2.803 -41.608 1.00 52.62 105 ASP A C 1
ATOM 892 O O . ASP A 1 105 ? 21.820 -3.646 -42.195 1.00 52.62 105 ASP A O 1
ATOM 896 N N . ILE A 1 106 ? 22.417 -1.506 -41.926 1.00 55.28 106 ILE A N 1
ATOM 897 C CA . ILE A 1 106 ? 21.531 -0.964 -42.972 1.00 55.28 106 ILE A CA 1
ATOM 898 C C . ILE A 1 106 ? 22.207 -1.022 -44.361 1.00 55.28 106 ILE A C 1
ATOM 900 O O . ILE A 1 106 ? 21.546 -0.987 -45.392 1.00 55.28 106 ILE A O 1
ATOM 904 N N . ALA A 1 107 ? 23.535 -1.176 -44.419 1.00 52.09 107 ALA A N 1
ATOM 905 C CA . ALA A 1 107 ? 24.320 -1.096 -45.656 1.00 52.09 107 ALA A CA 1
ATOM 906 C C . ALA A 1 107 ? 24.550 -2.449 -46.369 1.00 52.09 107 ALA A C 1
ATOM 908 O O . ALA A 1 107 ? 25.467 -2.564 -47.183 1.00 52.09 107 ALA A O 1
ATOM 909 N N . ARG A 1 108 ? 23.762 -3.492 -46.064 1.00 51.16 108 ARG A N 1
ATOM 910 C CA . ARG A 1 108 ? 23.910 -4.836 -46.663 1.00 51.16 108 ARG A CA 1
ATOM 911 C C . ARG A 1 108 ? 22.804 -5.259 -47.636 1.00 51.16 108 ARG A C 1
ATOM 913 O O . ARG A 1 108 ? 22.830 -6.405 -48.074 1.00 51.16 108 ARG A O 1
ATOM 920 N N . GLU A 1 109 ? 21.897 -4.363 -48.030 1.00 53.09 109 GLU A N 1
ATOM 921 C CA . GLU A 1 109 ? 20.852 -4.684 -49.025 1.00 53.09 109 GLU A CA 1
ATOM 922 C C . GLU A 1 109 ? 21.016 -4.017 -50.401 1.00 53.09 109 GLU A C 1
ATOM 924 O O . GLU A 1 109 ? 20.360 -4.441 -51.349 1.00 53.09 109 GLU A O 1
ATOM 929 N N . GLU A 1 110 ? 21.950 -3.080 -50.592 1.00 52.41 110 GLU A N 1
ATOM 930 C CA . GLU A 1 110 ? 22.247 -2.550 -51.931 1.00 52.41 110 GLU A CA 1
ATOM 931 C C . GLU A 1 110 ? 23.551 -3.145 -52.473 1.00 52.41 110 GLU A C 1
ATOM 933 O O . GLU A 1 110 ? 24.664 -2.689 -52.205 1.00 52.41 110 GLU A O 1
ATOM 938 N N . GLY A 1 111 ? 23.403 -4.235 -53.229 1.00 50.56 111 GLY A N 1
ATOM 939 C CA . GLY A 1 111 ? 24.492 -4.903 -53.928 1.00 50.56 111 GLY A CA 1
ATOM 940 C C . GLY A 1 111 ? 25.199 -3.973 -54.915 1.00 50.56 111 GLY A C 1
ATOM 941 O O . GLY A 1 111 ? 24.696 -3.696 -56.001 1.00 50.56 111 GLY A O 1
ATOM 942 N N . MET A 1 112 ? 26.419 -3.556 -54.577 1.00 55.41 112 MET A N 1
ATOM 943 C CA . MET A 1 112 ? 27.377 -3.007 -55.538 1.00 55.41 112 MET A CA 1
ATOM 944 C C . MET A 1 112 ? 27.846 -4.121 -56.486 1.00 55.41 112 MET A C 1
ATOM 946 O O . MET A 1 112 ? 28.847 -4.800 -56.242 1.00 55.41 112 MET A O 1
ATOM 950 N N . PHE A 1 113 ? 27.122 -4.321 -57.587 1.00 56.66 113 PHE A N 1
ATOM 951 C CA . PHE A 1 113 ? 27.594 -5.122 -58.713 1.00 56.66 113 PHE A CA 1
ATOM 952 C C . PHE A 1 113 ? 28.617 -4.307 -59.510 1.00 56.66 113 PHE A C 1
ATOM 954 O O . PHE A 1 113 ? 28.270 -3.491 -60.359 1.00 56.66 113 PHE A O 1
ATOM 961 N N . PHE A 1 114 ? 29.901 -4.534 -59.243 1.00 57.41 114 PHE A N 1
ATOM 962 C CA . PHE A 1 114 ? 30.963 -4.097 -60.144 1.00 57.41 114 PHE A CA 1
ATOM 963 C C . PHE A 1 114 ? 30.893 -4.934 -61.430 1.00 57.41 114 PHE A C 1
ATOM 965 O O . PHE A 1 114 ? 31.324 -6.089 -61.439 1.00 57.41 114 PHE A O 1
ATOM 972 N N . ASP A 1 115 ? 30.362 -4.365 -62.517 1.00 57.50 115 ASP A N 1
ATOM 973 C CA . ASP A 1 115 ? 30.456 -4.966 -63.851 1.00 57.50 115 ASP A CA 1
ATOM 974 C C . ASP A 1 115 ? 31.922 -4.932 -64.308 1.00 57.50 115 ASP A C 1
ATOM 976 O O . ASP A 1 115 ? 32.442 -3.926 -64.792 1.00 57.50 115 ASP A O 1
ATOM 980 N N . LYS A 1 116 ? 32.633 -6.044 -64.102 1.00 60.19 116 LYS A N 1
ATOM 981 C CA . LYS A 1 116 ? 33.973 -6.258 -64.653 1.00 60.19 116 LYS A CA 1
ATOM 982 C C . LYS A 1 116 ? 33.862 -6.691 -66.114 1.00 60.19 116 LYS A C 1
ATOM 984 O O . LYS A 1 116 ? 34.197 -7.822 -66.459 1.00 60.19 116 LYS A O 1
ATOM 989 N N . ARG A 1 117 ? 33.447 -5.781 -66.992 1.00 55.16 117 ARG A N 1
ATOM 990 C CA . ARG A 1 117 ? 33.730 -5.891 -68.428 1.00 55.16 117 ARG A CA 1
ATOM 991 C C . ARG A 1 117 ? 34.862 -4.934 -68.759 1.00 55.16 117 ARG A C 1
ATOM 993 O O . ARG A 1 117 ? 34.669 -3.734 -68.904 1.00 55.16 117 ARG A O 1
ATOM 1000 N N . GLY A 1 118 ? 36.070 -5.493 -68.801 1.00 51.16 118 GLY A N 1
ATOM 1001 C CA . GLY A 1 118 ? 37.262 -4.770 -69.223 1.00 51.16 118 GLY A CA 1
ATOM 1002 C C . GLY A 1 118 ? 37.153 -4.324 -70.685 1.00 51.16 118 GLY A C 1
ATOM 1003 O O . GLY A 1 118 ? 36.598 -5.065 -71.501 1.00 51.16 118 GLY A O 1
ATOM 1004 N N . PRO A 1 119 ? 37.693 -3.150 -71.043 1.00 59.12 119 PRO A N 1
ATOM 1005 C CA . PRO A 1 119 ? 37.953 -2.836 -72.434 1.00 59.12 119 PRO A CA 1
ATOM 1006 C C . PRO A 1 119 ? 39.239 -3.555 -72.871 1.00 59.12 119 PRO A C 1
ATOM 1008 O O . PRO A 1 119 ? 40.276 -3.457 -72.212 1.00 59.12 119 PRO A O 1
ATOM 1011 N N . ARG A 1 120 ? 39.126 -4.328 -73.956 1.00 43.22 120 ARG A N 1
ATOM 1012 C CA . ARG A 1 120 ? 40.257 -4.650 -74.834 1.00 43.22 120 ARG A CA 1
ATOM 1013 C C . ARG A 1 120 ? 40.701 -3.397 -75.575 1.00 43.22 120 ARG A C 1
ATOM 1015 O O . ARG A 1 120 ? 39.808 -2.570 -75.868 1.00 43.22 120 ARG A O 1
#

pLDDT: mean 74.66, std 11.78, range [43.22, 89.19]

Foldseek 3Di:
DDLVVLLVVLLVLLVVLVVCLVVVVVVVNVVSVVVNVVSVVVSVVVCVVPVPPDPPVCVVSVVVSVVSVVVSVVSVVVVVVVVVVVVVVVVVVVVVVVVVPDPVVVVPPDDPPDPPPDDD

Sequence (120 aa):
MTKREYIIEL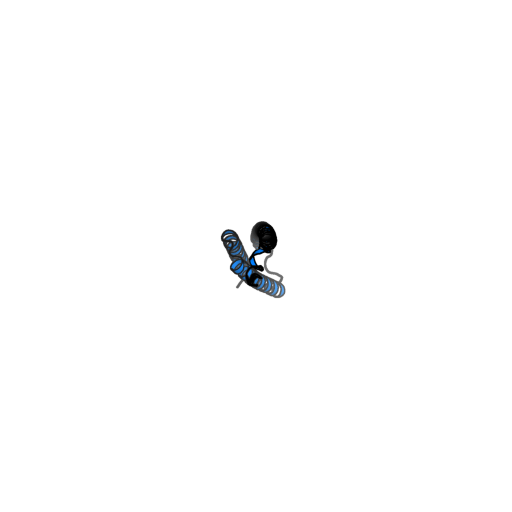IRLTKLQAEALEKEEVEEFIGLLDKRQEVLELIQTLHEQYPESREQHEEELINELKALDAKNRIEFERQFEAVKEKLREVRQMKAREACYSNPYDIAREEGMFFDKRGPR